Protein AF-A0A2M8Q749-F1 (afdb_monomer)

Sequence (143 aa):
YKGEHGRVAHECIIDLRPLEHETGVTAEDVAKRLMDFGFHAPTLSFPVPGTLMIEPTESESLAELERFCQAMIQIHAEILAVRDGRSDPQNNPLKHAPHTAAVIAGAWGRPYSREQAAFPAPWVRERKFWPYVSRIDNVYGDR

Organism: NCBI:txid2364212

Structure (mmCIF, N/CA/C/O backbone):
data_AF-A0A2M8Q749-F1
#
_entry.id   AF-A0A2M8Q749-F1
#
loop_
_atom_site.group_PDB
_atom_site.id
_atom_site.type_symbol
_atom_site.label_atom_id
_atom_site.label_alt_id
_atom_site.label_comp_id
_atom_site.label_asym_id
_atom_site.label_entity_id
_atom_site.label_seq_id
_atom_site.pdbx_PDB_ins_code
_atom_site.Cartn_x
_atom_site.Cartn_y
_atom_site.Cartn_z
_atom_site.occupancy
_atom_site.B_iso_or_equiv
_atom_site.auth_seq_id
_atom_site.auth_comp_id
_atom_site.auth_asym_id
_atom_site.auth_atom_id
_atom_site.pdbx_PDB_model_num
ATOM 1 N N . TYR A 1 1 ? -5.171 13.006 13.130 1.00 80.25 1 TYR A N 1
ATOM 2 C CA . TYR A 1 1 ? -5.510 14.211 13.919 1.00 80.25 1 TYR A CA 1
ATOM 3 C C . TYR A 1 1 ? -5.943 15.323 12.981 1.00 80.25 1 TYR A C 1
ATOM 5 O O . TYR A 1 1 ? -5.462 15.357 11.856 1.00 80.25 1 TYR A O 1
ATOM 13 N N . LYS A 1 2 ? -6.866 16.189 13.402 1.00 92.12 2 LYS A N 1
ATOM 14 C CA . LYS A 1 2 ? -7.268 17.396 12.664 1.00 92.12 2 LYS A CA 1
ATOM 15 C C . LYS A 1 2 ? -7.265 18.563 13.649 1.00 92.12 2 LYS A C 1
ATOM 17 O O . LYS A 1 2 ? -7.596 18.351 14.813 1.00 92.12 2 LYS A O 1
ATOM 22 N N . GLY A 1 3 ? -6.880 19.753 13.197 1.00 92.56 3 GLY A N 1
ATOM 23 C CA . GLY A 1 3 ? -7.020 20.976 13.990 1.00 92.56 3 GLY A CA 1
ATOM 24 C C . GLY A 1 3 ? -8.488 21.381 14.152 1.00 92.56 3 GLY A C 1
ATOM 25 O O . GLY A 1 3 ? -9.370 20.801 13.516 1.00 92.56 3 GLY A O 1
ATOM 26 N N . GLU A 1 4 ? -8.746 22.417 14.952 1.00 95.25 4 GLU A N 1
ATOM 27 C CA . GLU A 1 4 ? -10.100 22.900 15.289 1.00 95.25 4 GLU A CA 1
ATOM 28 C C . GLU A 1 4 ? -10.977 23.187 14.057 1.00 95.25 4 GLU A C 1
ATOM 30 O O . GLU A 1 4 ? -12.182 22.960 14.074 1.00 95.25 4 GLU A O 1
ATOM 35 N N . HIS A 1 5 ? -10.360 23.604 12.948 1.00 95.62 5 HIS A N 1
ATOM 36 C CA . HIS A 1 5 ? -11.038 23.915 11.686 1.00 95.62 5 HIS A CA 1
ATOM 37 C C . 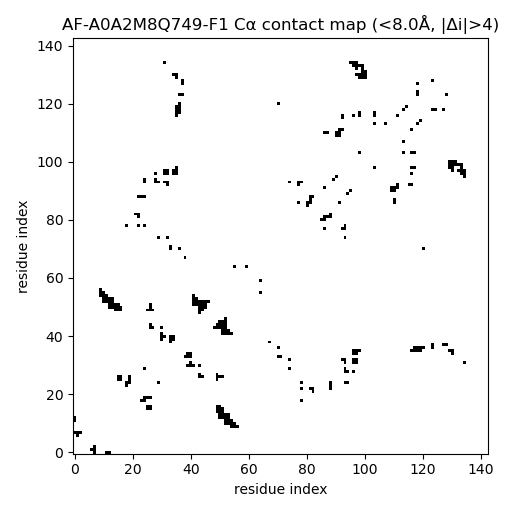HIS A 1 5 ? -11.029 22.759 10.667 1.00 95.62 5 HIS A C 1
ATOM 39 O O . HIS A 1 5 ? -11.207 22.978 9.470 1.00 95.62 5 HIS A O 1
ATOM 45 N N . GLY A 1 6 ? -10.755 21.524 11.098 1.00 96.00 6 GLY A N 1
ATOM 46 C CA . GLY A 1 6 ? -10.812 20.334 10.241 1.00 96.00 6 GLY A CA 1
ATOM 47 C C . GLY A 1 6 ? -9.654 20.172 9.247 1.00 96.00 6 GLY A C 1
ATOM 48 O O . GLY A 1 6 ? -9.710 19.280 8.401 1.00 96.00 6 GLY A O 1
ATOM 49 N N . ARG A 1 7 ? -8.604 20.997 9.348 1.00 96.69 7 ARG A N 1
ATOM 50 C CA . ARG A 1 7 ? -7.393 20.929 8.512 1.00 96.69 7 ARG A CA 1
ATOM 51 C C . ARG A 1 7 ? -6.267 20.164 9.207 1.00 96.69 7 ARG A C 1
ATOM 53 O O . ARG A 1 7 ? -6.239 20.069 10.434 1.00 96.69 7 ARG A O 1
ATOM 60 N N . VAL A 1 8 ? -5.346 19.637 8.411 1.00 97.81 8 VAL A N 1
ATOM 61 C CA . VAL A 1 8 ? -4.051 19.116 8.871 1.00 97.81 8 VAL A CA 1
ATOM 62 C C . VAL A 1 8 ? -2.956 20.154 8.605 1.00 97.81 8 VAL A C 1
ATOM 64 O O . VAL A 1 8 ? -3.220 21.155 7.937 1.00 97.81 8 VAL A O 1
ATOM 67 N N . ALA A 1 9 ? -1.765 19.945 9.167 1.00 96.94 9 ALA A N 1
ATOM 68 C CA . ALA A 1 9 ? -0.593 20.774 8.891 1.00 96.94 9 ALA A CA 1
ATOM 69 C C . ALA A 1 9 ? 0.104 20.286 7.602 1.00 96.94 9 ALA A C 1
ATOM 71 O O . ALA A 1 9 ? -0.550 20.167 6.569 1.00 96.94 9 ALA A O 1
ATOM 72 N N . HIS A 1 10 ? 1.406 20.000 7.653 1.00 97.81 10 HIS A N 1
ATOM 73 C CA . HIS A 1 10 ? 2.182 19.488 6.517 1.00 97.81 10 HIS A CA 1
ATOM 74 C C . HIS A 1 10 ? 2.093 17.959 6.356 1.00 97.81 10 HIS A C 1
ATOM 76 O O . HIS A 1 10 ? 2.441 17.437 5.304 1.00 97.81 10 HIS A O 1
ATOM 82 N N . GLU A 1 11 ? 1.566 17.250 7.357 1.00 98.12 11 GLU A N 1
ATOM 83 C CA . GLU A 1 11 ? 1.433 15.791 7.365 1.00 98.12 11 GLU A CA 1
ATOM 84 C C . GLU A 1 11 ? 0.060 15.329 7.886 1.00 98.12 11 GLU A C 1
ATOM 86 O O . GLU A 1 11 ? -0.661 16.073 8.565 1.00 98.12 11 GLU A O 1
ATOM 91 N N . CYS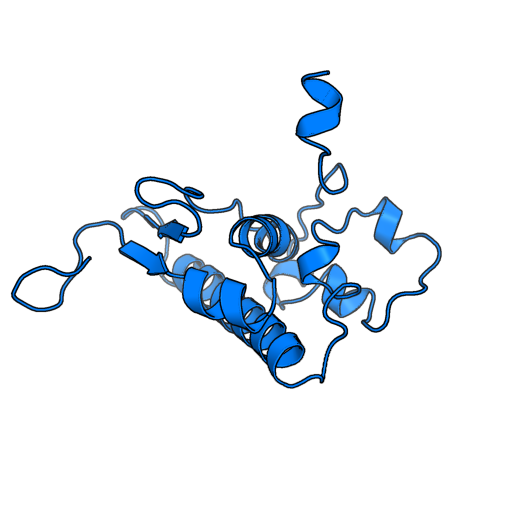 A 1 12 ? -0.324 14.088 7.573 1.00 98.06 12 CYS A N 1
ATOM 92 C CA . CYS A 1 12 ? -1.549 13.465 8.076 1.00 98.06 12 CYS A CA 1
ATOM 93 C C . CYS A 1 12 ? -1.358 11.985 8.436 1.00 98.06 12 CYS A C 1
ATOM 95 O O . CYS A 1 12 ? -0.446 11.324 7.953 1.00 98.06 12 CYS A O 1
ATOM 97 N N . ILE A 1 13 ? -2.243 11.455 9.289 1.00 98.31 13 ILE A N 1
ATOM 98 C CA . ILE A 1 13 ? -2.247 10.039 9.685 1.00 98.31 13 ILE A CA 1
ATOM 99 C C . ILE A 1 13 ? -3.461 9.344 9.077 1.00 98.31 13 ILE A C 1
ATOM 101 O O . ILE A 1 13 ? -4.593 9.804 9.262 1.00 98.31 13 ILE A O 1
ATOM 105 N N . ILE A 1 14 ? -3.215 8.215 8.417 1.00 97.69 14 ILE A N 1
ATOM 106 C CA . ILE A 1 14 ? -4.229 7.285 7.926 1.00 97.69 14 ILE A CA 1
ATOM 107 C C . ILE A 1 14 ? -4.351 6.128 8.915 1.00 97.69 14 ILE A C 1
ATOM 109 O O . ILE A 1 14 ? -3.397 5.384 9.155 1.00 97.69 14 ILE A O 1
ATOM 113 N N . ASP A 1 15 ? -5.540 5.997 9.501 1.00 97.94 15 ASP A N 1
ATOM 114 C CA . ASP A 1 15 ? -5.850 4.956 10.475 1.00 97.94 15 ASP A CA 1
ATOM 115 C C . ASP A 1 15 ? -6.356 3.691 9.773 1.00 97.94 15 ASP A C 1
ATOM 117 O O . ASP A 1 15 ? -7.475 3.658 9.261 1.00 97.94 15 ASP A O 1
ATOM 121 N N . LEU A 1 16 ? -5.513 2.659 9.745 1.00 97.56 16 LEU A N 1
ATOM 122 C CA . LEU A 1 16 ? -5.811 1.368 9.124 1.00 97.56 16 LEU A CA 1
ATOM 123 C C . LEU A 1 16 ? -6.327 0.333 10.131 1.00 97.56 16 LEU A C 1
ATOM 125 O O . LEU A 1 16 ? -6.799 -0.722 9.721 1.00 97.56 16 LEU A O 1
ATOM 129 N N . ARG A 1 17 ? -6.294 0.629 11.436 1.00 98.38 17 ARG A N 1
ATOM 130 C CA . ARG A 1 17 ? -6.636 -0.332 12.498 1.00 98.38 17 ARG A CA 1
ATOM 131 C C . ARG A 1 17 ? -8.064 -0.886 12.396 1.00 98.38 17 ARG A C 1
ATOM 133 O O . ARG A 1 17 ? -8.227 -2.079 12.643 1.00 98.38 17 ARG A O 1
ATOM 140 N N . PRO A 1 18 ? -9.099 -0.102 12.018 1.00 98.00 18 PRO A N 1
ATOM 141 C CA . PRO A 1 18 ? -10.433 -0.663 11.800 1.00 98.00 18 PRO A CA 1
ATOM 142 C C . PRO A 1 18 ? -10.446 -1.716 10.685 1.00 98.00 18 PRO A C 1
ATOM 144 O O . PRO A 1 18 ? -11.017 -2.789 10.853 1.00 98.00 18 PRO A O 1
ATOM 147 N N . LEU A 1 19 ? -9.749 -1.445 9.577 1.00 97.25 19 LEU A N 1
ATOM 148 C CA . LEU A 1 19 ? -9.633 -2.387 8.464 1.00 97.25 19 LEU A CA 1
ATOM 149 C C . LEU A 1 19 ? -8.806 -3.613 8.852 1.00 97.25 19 LEU A C 1
ATOM 151 O O . LEU A 1 19 ? -9.150 -4.725 8.460 1.00 97.25 19 LEU A O 1
ATOM 155 N N . GLU A 1 20 ? -7.752 -3.436 9.646 1.00 98.06 20 GLU A N 1
ATOM 156 C CA . GLU A 1 20 ? -6.961 -4.541 10.187 1.00 98.06 20 GLU A CA 1
ATOM 157 C C . GLU A 1 20 ? -7.817 -5.460 11.063 1.00 98.06 20 GLU A C 1
ATOM 159 O O . GLU A 1 20 ? -7.776 -6.675 10.894 1.00 98.06 20 GLU A O 1
ATOM 164 N N . HIS A 1 21 ? -8.659 -4.899 11.933 1.00 97.94 21 HIS A N 1
ATOM 165 C CA . HIS A 1 21 ? -9.583 -5.682 12.752 1.00 97.94 21 HIS A CA 1
ATOM 166 C C . HIS A 1 21 ? -10.605 -6.463 11.905 1.00 97.94 21 HIS A C 1
ATOM 168 O O . HIS A 1 21 ? -10.948 -7.595 12.236 1.00 97.94 21 HIS A O 1
ATOM 174 N N . GLU A 1 22 ? -11.089 -5.880 10.806 1.00 97.38 22 GLU A N 1
ATOM 175 C CA . GLU A 1 22 ? -12.077 -6.513 9.921 1.00 97.38 22 GLU A CA 1
ATOM 176 C C . GLU A 1 22 ? -11.480 -7.569 8.980 1.00 97.38 22 GLU A C 1
ATOM 178 O O . GLU A 1 22 ? -12.151 -8.541 8.638 1.00 97.38 22 GLU A O 1
ATOM 183 N N . THR A 1 23 ? -10.241 -7.375 8.523 1.00 98.06 23 THR A N 1
ATOM 184 C CA . THR A 1 23 ? -9.672 -8.133 7.390 1.00 98.06 23 THR A CA 1
ATOM 185 C C . THR A 1 23 ? -8.384 -8.877 7.720 1.00 98.06 23 THR A C 1
ATOM 187 O O . THR A 1 23 ? -7.934 -9.718 6.942 1.00 98.06 23 THR A O 1
ATOM 190 N N . GLY A 1 24 ? -7.748 -8.546 8.842 1.00 98.06 24 GLY A N 1
ATOM 191 C CA . GLY A 1 24 ? -6.397 -8.974 9.178 1.00 98.06 24 GLY A CA 1
ATOM 192 C C . GLY A 1 24 ? -5.301 -8.328 8.325 1.00 98.06 24 GLY A C 1
ATOM 193 O O . GLY A 1 24 ? -4.143 -8.720 8.466 1.00 98.06 24 GLY A O 1
ATOM 194 N N . VAL A 1 25 ? -5.612 -7.391 7.419 1.00 98.50 25 VAL A N 1
ATOM 195 C CA . VAL A 1 25 ? -4.601 -6.655 6.640 1.00 98.50 25 VAL A CA 1
ATOM 196 C C . VAL A 1 25 ? -3.981 -5.567 7.508 1.00 98.50 25 VAL A C 1
ATOM 198 O O . VAL A 1 25 ? -4.677 -4.662 7.958 1.00 98.50 25 VAL A O 1
ATOM 201 N N . THR A 1 26 ? -2.669 -5.636 7.715 1.00 98.50 26 THR A N 1
ATOM 202 C CA . THR A 1 26 ? -1.958 -4.723 8.615 1.00 98.50 26 THR A CA 1
ATOM 203 C C . THR A 1 26 ? -1.435 -3.486 7.886 1.00 98.50 26 THR A C 1
ATOM 205 O O . THR A 1 26 ? -1.315 -3.453 6.657 1.00 98.50 26 THR A O 1
ATOM 208 N N . ALA A 1 27 ? -1.027 -2.466 8.645 1.00 98.50 27 ALA A N 1
ATOM 209 C CA . ALA A 1 27 ? -0.303 -1.326 8.079 1.00 98.50 27 ALA A CA 1
ATOM 210 C C . ALA A 1 27 ? 1.022 -1.737 7.398 1.00 98.50 27 ALA A C 1
ATOM 212 O O . ALA A 1 27 ? 1.432 -1.111 6.419 1.00 98.50 27 ALA A O 1
ATOM 213 N N . GLU A 1 28 ? 1.669 -2.815 7.860 1.00 98.50 28 GLU A N 1
ATOM 214 C CA . GLU A 1 28 ? 2.861 -3.358 7.201 1.00 98.50 28 GLU A CA 1
ATOM 215 C C . GLU A 1 28 ? 2.527 -3.957 5.829 1.00 98.50 28 GLU A C 1
ATOM 217 O O . GLU A 1 28 ? 3.278 -3.739 4.879 1.00 98.50 28 GLU A O 1
ATOM 222 N N . ASP A 1 29 ? 1.390 -4.646 5.684 1.00 98.81 29 ASP A N 1
ATOM 223 C CA . ASP A 1 29 ? 0.948 -5.164 4.385 1.00 98.81 29 ASP A CA 1
ATOM 224 C C . ASP A 1 29 ? 0.774 -4.039 3.360 1.00 98.81 29 ASP A C 1
ATOM 226 O O . ASP A 1 29 ? 1.264 -4.145 2.234 1.00 98.81 29 ASP A O 1
ATOM 230 N N . VAL A 1 30 ? 0.152 -2.927 3.766 1.00 98.81 30 VAL A N 1
ATOM 231 C CA . VAL A 1 30 ? 0.011 -1.725 2.929 1.00 98.81 30 VAL A CA 1
ATOM 232 C C . VAL A 1 30 ? 1.380 -1.132 2.587 1.00 98.81 30 VAL A C 1
ATOM 234 O O . VAL A 1 30 ? 1.649 -0.839 1.421 1.00 98.81 30 VAL A O 1
ATOM 237 N N . ALA A 1 31 ? 2.274 -1.017 3.573 1.00 98.75 31 ALA A N 1
ATOM 238 C CA . ALA A 1 31 ? 3.628 -0.507 3.375 1.00 98.75 31 ALA A CA 1
ATOM 239 C C . ALA A 1 31 ? 4.426 -1.346 2.362 1.00 98.75 31 ALA A C 1
ATOM 241 O O . ALA A 1 31 ? 5.097 -0.795 1.490 1.00 98.75 31 ALA A O 1
ATOM 242 N N . LYS A 1 32 ? 4.341 -2.680 2.434 1.00 98.81 32 LYS A N 1
ATOM 243 C CA . LYS A 1 32 ? 4.997 -3.556 1.453 1.00 98.81 32 LYS A CA 1
ATOM 244 C C . LYS A 1 32 ? 4.314 -3.486 0.090 1.00 98.81 32 LYS A C 1
ATOM 246 O O . LYS A 1 32 ? 5.006 -3.485 -0.925 1.00 98.81 32 LYS A O 1
ATOM 251 N N . ARG A 1 33 ? 2.981 -3.401 0.044 1.00 98.88 33 ARG A N 1
ATOM 252 C CA . ARG A 1 33 ? 2.229 -3.329 -1.216 1.00 98.88 33 ARG A CA 1
ATOM 253 C C . ARG A 1 33 ? 2.530 -2.058 -2.003 1.00 98.88 33 ARG A C 1
ATOM 255 O O . ARG A 1 33 ? 2.628 -2.133 -3.223 1.00 98.88 33 ARG A O 1
ATOM 262 N N . LEU A 1 34 ? 2.774 -0.929 -1.335 1.00 98.88 34 LEU A N 1
ATOM 263 C CA . LEU A 1 34 ? 3.212 0.316 -1.981 1.00 98.88 34 LEU A CA 1
ATOM 264 C C . LEU A 1 34 ? 4.486 0.148 -2.830 1.00 98.88 34 LEU A C 1
ATOM 266 O O . LEU A 1 34 ? 4.605 0.790 -3.875 1.00 98.88 34 LEU A O 1
ATOM 270 N N . MET A 1 35 ? 5.383 -0.774 -2.464 1.00 98.81 35 MET A N 1
ATOM 271 C CA . MET A 1 35 ? 6.586 -1.071 -3.255 1.00 98.81 35 MET A CA 1
ATOM 272 C C . MET A 1 35 ? 6.237 -1.609 -4.648 1.00 98.81 35 MET A C 1
ATOM 274 O O . MET A 1 35 ? 6.909 -1.286 -5.628 1.00 98.81 35 MET A O 1
ATOM 278 N N . ASP A 1 36 ? 5.157 -2.386 -4.771 1.00 98.88 36 ASP A N 1
ATOM 279 C CA . ASP A 1 36 ? 4.702 -2.902 -6.065 1.00 98.88 36 ASP A CA 1
ATOM 280 C C . ASP A 1 36 ? 4.144 -1.790 -6.967 1.00 98.88 36 ASP A C 1
ATOM 282 O O . ASP A 1 36 ? 4.237 -1.897 -8.193 1.00 98.88 36 ASP A O 1
ATOM 286 N N . PHE A 1 37 ? 3.640 -0.709 -6.359 1.00 98.81 37 PHE A N 1
ATOM 287 C CA . PHE A 1 37 ? 3.203 0.527 -7.016 1.00 98.81 37 PHE A CA 1
ATOM 288 C C . PHE A 1 37 ? 4.346 1.519 -7.292 1.00 98.81 37 PHE A C 1
ATOM 290 O O . PHE A 1 37 ? 4.100 2.562 -7.900 1.00 98.81 37 PHE A O 1
ATOM 297 N N . GLY A 1 38 ? 5.581 1.192 -6.893 1.00 98.56 38 GLY A N 1
ATOM 298 C CA . GLY A 1 38 ? 6.767 2.022 -7.112 1.00 98.56 38 GLY A CA 1
ATOM 299 C C . GLY A 1 38 ? 7.045 3.055 -6.017 1.00 98.56 38 GLY A C 1
ATOM 300 O O . GLY A 1 38 ? 7.857 3.947 -6.242 1.00 98.56 38 GLY A O 1
ATOM 301 N N . PHE A 1 39 ? 6.412 2.940 -4.847 1.00 98.88 39 PHE A N 1
ATOM 302 C CA . PHE A 1 39 ? 6.577 3.882 -3.741 1.00 98.88 39 PHE A CA 1
ATOM 303 C C . PHE A 1 39 ? 7.344 3.279 -2.567 1.00 98.88 39 PHE A C 1
ATOM 305 O O . PHE A 1 39 ? 7.141 2.123 -2.188 1.00 98.88 39 PHE A O 1
ATOM 312 N N . HIS A 1 40 ? 8.186 4.100 -1.939 1.00 98.75 40 HIS A N 1
ATOM 313 C CA . HIS A 1 40 ? 8.601 3.846 -0.565 1.00 98.75 40 HIS A CA 1
ATOM 314 C C . HIS A 1 40 ? 7.404 4.088 0.364 1.00 98.75 40 HIS A C 1
ATOM 316 O O . HIS A 1 40 ? 6.598 4.991 0.133 1.00 98.75 40 HIS A O 1
ATOM 322 N N . ALA A 1 41 ? 7.273 3.278 1.413 1.00 97.94 41 ALA A N 1
ATOM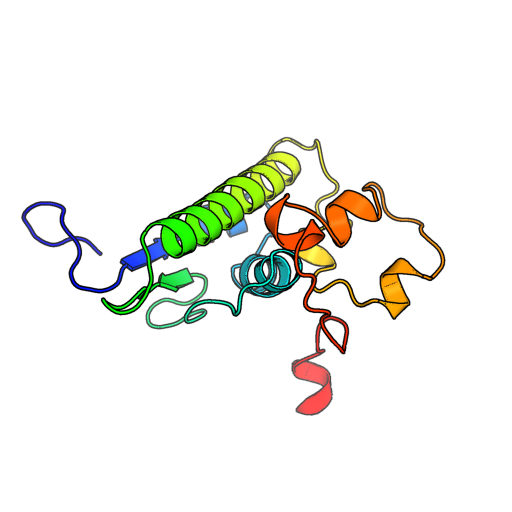 323 C CA . ALA A 1 41 ? 6.201 3.462 2.380 1.00 97.94 41 ALA A CA 1
ATOM 324 C C . ALA A 1 41 ? 6.379 4.777 3.170 1.00 97.94 41 ALA A C 1
ATOM 326 O O . ALA A 1 41 ? 7.512 5.161 3.466 1.00 97.94 41 ALA A O 1
ATOM 327 N N . PRO A 1 42 ? 5.285 5.444 3.566 1.00 98.44 42 PRO A N 1
ATOM 328 C CA . PRO A 1 42 ? 5.333 6.500 4.570 1.00 98.44 42 PRO A CA 1
ATOM 329 C C . PRO A 1 42 ? 5.808 5.974 5.932 1.00 98.44 42 PRO A C 1
ATOM 331 O O . PRO A 1 42 ? 6.032 4.772 6.115 1.00 98.44 42 PRO A O 1
ATOM 334 N N . THR A 1 43 ? 5.904 6.865 6.917 1.00 98.56 43 THR A N 1
ATOM 335 C CA . THR A 1 43 ? 6.237 6.484 8.293 1.00 98.56 43 THR A CA 1
ATOM 336 C C . THR A 1 43 ? 5.214 5.479 8.824 1.00 98.56 43 THR A C 1
ATOM 338 O O . THR A 1 43 ? 4.011 5.741 8.839 1.00 98.56 43 THR A O 1
ATOM 341 N N . LEU A 1 44 ? 5.701 4.312 9.250 1.00 98.31 44 LEU A N 1
ATOM 342 C CA . LEU A 1 44 ? 4.889 3.178 9.687 1.00 98.31 44 LEU A CA 1
ATOM 343 C C . LEU A 1 44 ? 4.832 3.099 11.216 1.00 98.31 44 LEU A C 1
ATOM 345 O O . LEU A 1 44 ? 5.865 3.110 11.880 1.00 98.31 44 LEU A O 1
ATOM 349 N N . SER A 1 45 ? 3.626 2.934 11.764 1.00 97.19 45 SER A N 1
ATOM 350 C CA . SER A 1 45 ? 3.367 2.634 13.183 1.00 97.19 45 SER A CA 1
ATOM 351 C C . SER A 1 45 ? 3.904 3.660 14.192 1.00 97.19 45 SER A C 1
ATOM 353 O O . SER A 1 45 ? 4.035 3.354 15.377 1.00 97.19 45 SER A O 1
ATOM 355 N N . PHE A 1 46 ? 4.155 4.891 13.748 1.00 97.38 46 PHE A N 1
ATOM 356 C CA . PHE A 1 46 ? 4.527 6.021 14.592 1.00 97.38 46 PHE A CA 1
ATOM 357 C C . PHE A 1 46 ? 3.820 7.296 14.098 1.00 97.38 46 PHE A C 1
ATOM 359 O O . PHE A 1 46 ? 3.703 7.479 12.887 1.00 97.38 46 PHE A O 1
ATOM 366 N N . PRO A 1 47 ? 3.332 8.175 14.996 1.00 97.19 47 PRO A N 1
ATOM 367 C CA . PRO A 1 47 ? 3.319 8.056 16.460 1.00 97.19 47 PRO A CA 1
ATOM 368 C C . PRO A 1 47 ? 2.260 7.080 16.997 1.00 97.19 47 PRO A C 1
ATOM 370 O O . PRO A 1 47 ? 2.227 6.806 18.194 1.00 97.19 47 PRO A O 1
ATOM 373 N N . VAL A 1 48 ? 1.391 6.551 16.129 1.00 97.75 48 VAL A N 1
ATOM 374 C CA . VAL A 1 48 ? 0.327 5.613 16.508 1.00 97.75 48 VAL A CA 1
ATOM 375 C C . VAL A 1 48 ? 0.608 4.234 15.892 1.00 97.75 48 VAL A C 1
ATOM 377 O O . VAL A 1 48 ? 0.684 4.137 14.662 1.00 97.75 48 VAL A O 1
ATOM 380 N N . PRO A 1 49 ? 0.721 3.159 16.695 1.00 98.00 49 PRO A N 1
ATOM 381 C CA . PRO A 1 49 ? 0.895 1.800 16.180 1.00 98.00 49 PRO A CA 1
ATOM 382 C C . PRO A 1 49 ? -0.231 1.396 15.221 1.00 98.00 49 PRO A C 1
ATOM 384 O O . PRO A 1 49 ? -1.395 1.706 15.478 1.00 98.00 49 PRO A O 1
ATOM 387 N N . GLY A 1 50 ? 0.102 0.703 14.128 1.00 96.56 50 GLY A N 1
ATOM 388 C CA . GLY A 1 50 ? -0.886 0.238 13.142 1.00 96.56 50 GLY A CA 1
ATOM 389 C C . GLY A 1 50 ? -1.416 1.333 12.207 1.00 96.56 50 GLY A C 1
ATOM 390 O O . GLY A 1 50 ? -2.466 1.166 11.591 1.00 96.56 50 GLY A O 1
ATOM 391 N N . THR A 1 51 ? -0.717 2.467 12.102 1.00 98.44 51 THR A N 1
ATOM 392 C CA . THR A 1 51 ? -1.088 3.579 11.210 1.00 98.44 51 THR A CA 1
ATOM 393 C C . THR A 1 51 ? 0.032 3.934 10.235 1.00 98.44 51 THR A C 1
ATOM 395 O O . THR A 1 51 ? 1.171 3.488 10.397 1.00 98.44 51 THR A O 1
ATOM 398 N N . LEU A 1 52 ? -0.302 4.740 9.224 1.00 98.56 52 LEU A N 1
ATOM 399 C CA . LEU A 1 52 ? 0.665 5.378 8.328 1.00 98.56 52 LEU A CA 1
ATOM 400 C C . LEU A 1 52 ? 0.609 6.896 8.501 1.00 98.56 52 LEU A C 1
ATOM 402 O O . LEU A 1 52 ? -0.481 7.470 8.466 1.00 98.56 52 LEU A O 1
ATOM 406 N N . MET A 1 53 ? 1.765 7.541 8.636 1.00 98.56 53 MET A N 1
ATOM 407 C CA . MET A 1 53 ? 1.901 8.999 8.662 1.00 98.56 53 MET A CA 1
ATOM 408 C C . MET A 1 53 ? 2.566 9.484 7.372 1.00 98.56 53 MET A C 1
ATOM 410 O O . MET A 1 53 ? 3.644 9.013 7.011 1.00 98.56 53 MET A O 1
ATOM 414 N N . ILE A 1 54 ? 1.882 10.377 6.656 1.00 98.62 54 ILE A N 1
ATOM 415 C CA . ILE A 1 54 ? 2.207 10.809 5.294 1.00 98.62 54 ILE A CA 1
ATOM 416 C C . ILE A 1 54 ? 2.538 12.299 5.298 1.00 98.62 54 ILE A C 1
ATOM 418 O O . ILE A 1 54 ? 1.696 13.114 5.676 1.00 98.62 54 ILE A O 1
ATOM 422 N N . GLU A 1 55 ? 3.717 12.634 4.782 1.00 98.44 55 GLU A N 1
ATOM 423 C CA . GLU A 1 55 ? 4.196 13.994 4.547 1.00 98.44 55 GLU A CA 1
ATOM 424 C C . GLU A 1 55 ? 4.707 14.093 3.096 1.00 98.44 55 GLU A C 1
ATOM 426 O O . GLU A 1 55 ? 5.699 13.448 2.761 1.00 98.44 55 GLU A O 1
ATOM 431 N N . PRO A 1 56 ? 4.041 14.847 2.204 1.00 98.19 56 PRO A N 1
ATOM 432 C CA . PRO A 1 56 ? 4.461 14.949 0.806 1.00 98.19 56 PRO A CA 1
ATOM 433 C C . PRO A 1 56 ? 5.600 15.946 0.563 1.00 98.19 56 PRO A C 1
ATOM 435 O O . PRO A 1 56 ? 6.290 15.838 -0.444 1.00 98.19 56 PRO A O 1
ATOM 438 N N . THR A 1 57 ? 5.791 16.916 1.463 1.00 98.25 57 THR A N 1
ATOM 439 C CA . THR A 1 57 ? 6.609 18.127 1.256 1.00 98.25 57 THR A CA 1
ATOM 440 C C . THR A 1 57 ? 6.118 19.018 0.105 1.00 98.25 57 THR A C 1
ATOM 442 O O . THR A 1 57 ? 5.268 18.650 -0.704 1.00 98.25 57 THR A O 1
ATOM 445 N N . GLU A 1 58 ? 6.647 20.233 0.035 1.00 97.81 58 GLU A N 1
ATOM 446 C CA . GLU A 1 58 ? 6.375 21.207 -1.022 1.00 97.81 58 GLU A CA 1
ATOM 447 C C . GLU A 1 58 ? 7.116 20.920 -2.336 1.00 97.81 58 GLU A C 1
ATOM 449 O O . GLU A 1 58 ? 6.835 21.562 -3.349 1.00 97.81 58 GLU A O 1
ATOM 454 N N . SER A 1 59 ? 8.079 19.992 -2.321 1.00 98.62 59 SER A N 1
ATOM 455 C CA . SER A 1 59 ? 8.935 19.698 -3.478 1.00 98.62 59 SER A CA 1
ATOM 456 C C . SER A 1 59 ? 8.285 18.739 -4.473 1.00 98.62 59 SER A C 1
ATOM 458 O O . SER A 1 59 ? 8.679 18.702 -5.641 1.00 98.62 59 SER A O 1
ATOM 460 N N . GLU A 1 60 ? 7.286 17.972 -4.035 1.00 98.56 60 GLU A N 1
ATOM 461 C CA . GLU A 1 60 ? 6.618 16.988 -4.876 1.00 98.56 60 GLU A CA 1
ATOM 462 C C . GLU A 1 60 ? 5.535 17.622 -5.752 1.00 98.56 60 GLU A C 1
ATOM 464 O O . GLU A 1 60 ? 4.694 18.411 -5.315 1.00 98.56 60 GLU A O 1
ATOM 469 N N . SER A 1 61 ? 5.542 17.258 -7.034 1.00 98.69 61 SER A N 1
ATOM 470 C CA . SER A 1 61 ? 4.556 17.760 -7.994 1.00 98.69 61 SER A CA 1
ATOM 471 C C . SER A 1 61 ? 3.157 17.208 -7.708 1.00 98.69 61 SER A C 1
ATOM 473 O O . SER A 1 61 ? 3.015 16.068 -7.268 1.00 98.69 61 SER A O 1
ATOM 475 N N . LEU A 1 62 ? 2.108 17.951 -8.083 1.00 98.62 62 LEU A N 1
ATOM 476 C CA . LEU A 1 62 ? 0.721 17.475 -7.972 1.00 98.62 62 LEU A CA 1
ATOM 477 C C . LEU A 1 62 ? 0.519 16.093 -8.622 1.00 98.62 62 LEU A C 1
ATOM 479 O O . LEU A 1 62 ? -0.164 15.247 -8.057 1.00 98.62 62 LEU A O 1
ATOM 483 N N . ALA A 1 63 ? 1.165 15.837 -9.762 1.00 98.56 63 ALA A N 1
ATOM 484 C CA . ALA A 1 63 ? 1.074 14.554 -10.455 1.00 98.56 63 ALA A CA 1
ATOM 485 C C . ALA A 1 63 ? 1.682 13.381 -9.654 1.00 98.56 63 ALA A C 1
ATOM 487 O O . ALA A 1 63 ? 1.223 12.249 -9.798 1.00 98.56 63 ALA A O 1
ATOM 488 N N . GLU A 1 64 ? 2.706 13.619 -8.825 1.00 98.62 64 GLU A N 1
ATOM 489 C CA . GLU A 1 64 ? 3.244 12.598 -7.909 1.00 98.62 64 GLU A CA 1
ATOM 490 C C . GLU A 1 64 ? 2.277 12.345 -6.748 1.00 98.62 64 GLU A C 1
ATOM 492 O O . GLU A 1 64 ? 1.975 11.193 -6.432 1.00 98.62 64 GLU A O 1
ATOM 497 N N . LEU A 1 65 ? 1.699 13.413 -6.183 1.00 98.75 65 LEU A N 1
ATOM 498 C CA . LEU A 1 65 ? 0.680 13.301 -5.134 1.00 98.75 65 LEU A CA 1
ATOM 499 C C . LEU A 1 65 ? -0.533 12.501 -5.619 1.00 98.75 65 LEU A C 1
ATOM 501 O O . LEU A 1 65 ? -1.044 11.635 -4.910 1.00 98.75 65 LEU A O 1
ATOM 505 N N . GLU A 1 66 ? -0.976 12.754 -6.850 1.00 98.69 66 GLU A N 1
ATOM 506 C CA . GLU A 1 66 ? -2.068 12.016 -7.476 1.00 98.69 66 GLU A CA 1
ATOM 507 C C . GLU A 1 66 ? -1.718 10.537 -7.665 1.00 98.69 66 GLU A C 1
ATOM 509 O O . GLU A 1 66 ? -2.539 9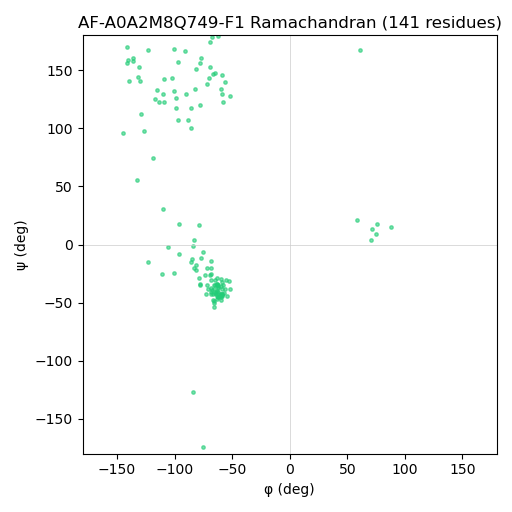.688 -7.322 1.00 98.69 66 GLU A O 1
ATOM 514 N N . ARG A 1 67 ? -0.506 10.195 -8.130 1.00 98.69 67 ARG A N 1
ATOM 515 C CA . ARG A 1 67 ? -0.077 8.787 -8.233 1.00 98.69 67 ARG A CA 1
ATOM 516 C C . ARG A 1 67 ? -0.089 8.085 -6.881 1.00 98.69 67 ARG A C 1
ATOM 518 O O . ARG A 1 67 ? -0.611 6.972 -6.788 1.00 98.69 67 ARG A O 1
ATOM 525 N N . PHE A 1 68 ? 0.439 8.727 -5.840 1.00 98.88 68 PHE A N 1
ATOM 526 C CA . PHE A 1 68 ? 0.453 8.155 -4.497 1.00 98.88 68 PHE A CA 1
ATOM 527 C C . PHE A 1 68 ? -0.973 7.949 -3.959 1.00 98.88 68 PHE A C 1
ATOM 529 O O . PHE A 1 68 ? -1.320 6.860 -3.497 1.00 98.88 68 PHE A O 1
ATOM 536 N N . CYS A 1 69 ? -1.846 8.951 -4.096 1.00 98.75 69 CYS A N 1
ATOM 537 C CA . CYS A 1 69 ? -3.257 8.841 -3.718 1.00 98.75 69 CYS A CA 1
ATOM 538 C C . CYS A 1 69 ? -3.978 7.727 -4.491 1.00 98.75 69 CYS A C 1
ATOM 540 O O . CYS A 1 69 ? -4.725 6.952 -3.893 1.00 98.75 69 CYS A O 1
ATOM 542 N N . GLN A 1 70 ? -3.739 7.598 -5.798 1.00 98.81 70 GLN A N 1
ATOM 543 C CA . GLN A 1 70 ? -4.323 6.529 -6.611 1.00 98.81 70 GLN A CA 1
ATOM 544 C C . GLN A 1 70 ? -3.807 5.144 -6.203 1.00 98.81 70 GLN A C 1
ATOM 546 O O . GLN A 1 70 ? -4.597 4.201 -6.160 1.00 98.81 70 GLN A O 1
ATOM 551 N N . ALA A 1 71 ? -2.524 5.009 -5.849 1.00 98.88 71 ALA A N 1
ATOM 552 C CA . ALA A 1 71 ? -1.990 3.771 -5.280 1.00 98.88 71 ALA A CA 1
ATOM 553 C C . ALA A 1 71 ? -2.716 3.406 -3.975 1.00 98.88 71 ALA A C 1
ATOM 555 O O . ALA A 1 71 ? -3.193 2.283 -3.827 1.00 98.88 71 ALA A O 1
ATOM 556 N N . MET A 1 72 ? -2.886 4.369 -3.063 1.00 98.81 72 MET A N 1
ATOM 557 C CA . MET A 1 72 ? -3.599 4.161 -1.797 1.00 98.81 72 MET A CA 1
ATOM 558 C C . MET A 1 72 ? -5.077 3.795 -1.999 1.00 98.81 72 MET A C 1
ATOM 560 O O . MET A 1 72 ? -5.584 2.911 -1.310 1.00 98.81 72 MET A O 1
ATOM 564 N N . ILE A 1 73 ? -5.769 4.415 -2.961 1.00 98.81 73 ILE A N 1
ATOM 565 C CA . ILE A 1 73 ? -7.164 4.088 -3.304 1.00 98.81 73 ILE A CA 1
ATOM 566 C C . ILE A 1 73 ? -7.276 2.660 -3.852 1.00 98.81 73 ILE A C 1
ATOM 568 O O . ILE A 1 73 ? -8.185 1.921 -3.469 1.00 98.81 73 ILE A O 1
ATOM 572 N N . GLN A 1 74 ? -6.350 2.246 -4.719 1.00 98.81 74 GLN A N 1
ATOM 573 C CA . GLN A 1 74 ? -6.328 0.883 -5.252 1.00 98.81 74 GLN A CA 1
ATOM 574 C C . GLN A 1 74 ? -6.006 -0.149 -4.169 1.00 98.81 74 GLN A C 1
ATOM 576 O O . GLN A 1 74 ? -6.692 -1.164 -4.078 1.00 98.81 74 GLN A O 1
ATOM 581 N N . ILE A 1 75 ? -5.036 0.134 -3.297 1.00 98.88 75 ILE A N 1
ATOM 582 C CA . ILE A 1 75 ? -4.730 -0.714 -2.140 1.00 98.88 75 ILE A CA 1
ATOM 583 C C . ILE A 1 75 ? -5.948 -0.828 -1.220 1.00 98.88 75 ILE A C 1
ATOM 585 O O . ILE A 1 75 ? -6.300 -1.927 -0.799 1.00 98.88 75 ILE A O 1
ATOM 589 N N . HIS A 1 76 ? -6.653 0.273 -0.961 1.00 98.75 76 HIS A N 1
ATOM 590 C CA . HIS A 1 76 ? -7.901 0.232 -0.207 1.00 98.75 76 HIS A CA 1
ATOM 591 C C . HIS A 1 76 ? -8.940 -0.678 -0.882 1.00 98.75 76 HIS A C 1
ATOM 593 O O . HIS A 1 76 ? -9.559 -1.495 -0.207 1.00 98.75 76 HIS A O 1
ATOM 599 N N . ALA A 1 77 ? -9.088 -0.626 -2.209 1.00 98.75 77 ALA A N 1
ATOM 600 C CA . ALA A 1 77 ? -9.969 -1.541 -2.937 1.00 98.75 77 ALA A CA 1
ATOM 601 C C . ALA A 1 77 ? -9.537 -3.020 -2.826 1.00 98.75 77 ALA A C 1
ATOM 603 O O . ALA A 1 77 ? -10.405 -3.894 -2.747 1.00 98.75 77 ALA A O 1
ATOM 604 N N . GLU A 1 78 ? -8.231 -3.313 -2.772 1.00 98.81 78 GLU A N 1
ATOM 605 C CA . GLU A 1 78 ? -7.706 -4.659 -2.488 1.00 98.81 78 GLU A CA 1
ATOM 606 C C . GLU A 1 78 ? -8.074 -5.118 -1.063 1.00 98.81 78 GLU A C 1
ATOM 608 O O . GLU A 1 78 ? -8.514 -6.254 -0.886 1.00 98.81 78 GLU A O 1
ATOM 613 N N . ILE A 1 79 ? -7.994 -4.232 -0.062 1.00 98.75 79 ILE A N 1
ATOM 614 C CA . ILE A 1 79 ? -8.429 -4.520 1.318 1.00 98.75 79 ILE A CA 1
ATOM 615 C C . ILE A 1 79 ? -9.932 -4.809 1.358 1.00 98.75 79 ILE A C 1
ATOM 617 O O . ILE 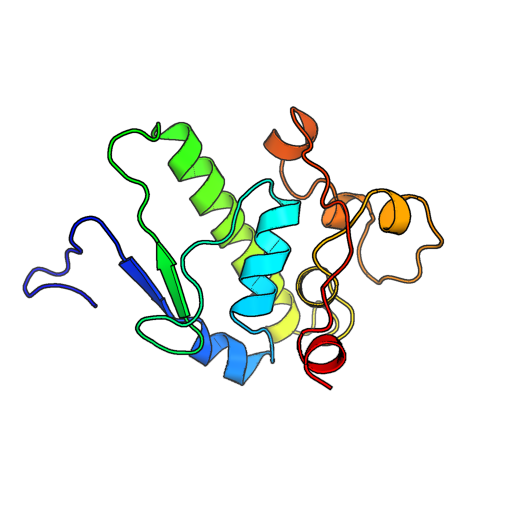A 1 79 ? -10.363 -5.791 1.962 1.00 98.75 7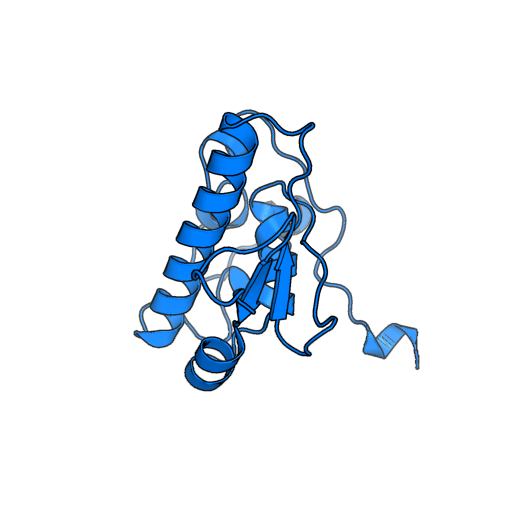9 ILE A O 1
ATOM 621 N N . LEU A 1 80 ? -10.743 -3.999 0.669 1.00 98.62 80 LEU A N 1
ATOM 622 C CA . LEU A 1 80 ? -12.185 -4.232 0.586 1.00 98.62 80 LEU A CA 1
ATOM 623 C C . LEU A 1 80 ? -12.508 -5.550 -0.125 1.00 98.62 80 LEU A C 1
ATOM 625 O O . LEU A 1 80 ? -13.456 -6.226 0.252 1.00 98.62 80 LEU A O 1
ATOM 629 N N . ALA A 1 81 ? -11.717 -5.960 -1.119 1.00 98.62 81 ALA A N 1
ATOM 630 C CA . ALA A 1 81 ? -11.889 -7.268 -1.746 1.00 98.62 81 ALA A CA 1
ATOM 631 C C . ALA A 1 81 ? -11.665 -8.421 -0.757 1.00 98.62 81 ALA A C 1
ATOM 633 O O . ALA A 1 81 ? -12.395 -9.408 -0.828 1.00 98.62 81 ALA A O 1
ATOM 634 N N . VAL A 1 82 ? -10.717 -8.288 0.177 1.00 98.56 82 VAL A N 1
ATOM 635 C CA . VAL A 1 82 ? -10.550 -9.246 1.281 1.00 98.56 82 VAL A CA 1
ATOM 636 C C . VAL A 1 82 ? -11.758 -9.205 2.217 1.00 98.56 82 VAL A C 1
ATOM 638 O O . VAL A 1 82 ? -12.356 -10.246 2.479 1.00 98.56 82 VAL A O 1
ATOM 641 N N . ARG A 1 83 ? -12.166 -8.010 2.663 1.00 98.19 83 ARG A N 1
ATOM 642 C CA . ARG A 1 83 ? -13.327 -7.822 3.551 1.00 98.19 83 ARG A CA 1
ATOM 643 C C . ARG A 1 83 ? -14.603 -8.448 2.988 1.00 98.19 83 ARG A C 1
ATOM 645 O O . ARG A 1 83 ? -15.339 -9.115 3.704 1.00 98.19 83 ARG A O 1
ATOM 652 N N . ASP A 1 84 ? -14.856 -8.236 1.700 1.00 98.06 84 ASP A N 1
ATOM 653 C CA . ASP A 1 84 ? -16.071 -8.686 1.020 1.00 98.06 84 ASP A CA 1
ATOM 654 C C . ASP A 1 84 ? -15.984 -10.162 0.562 1.00 98.06 84 ASP A C 1
ATOM 656 O O . ASP A 1 84 ? -16.873 -10.641 -0.141 1.00 98.06 84 ASP A O 1
ATOM 660 N N . GLY A 1 85 ? -14.900 -10.880 0.886 1.00 97.62 85 GLY A N 1
ATOM 661 C CA . GLY A 1 85 ? -14.697 -12.285 0.507 1.00 97.62 85 GLY A CA 1
ATOM 662 C C . GLY A 1 85 ? -14.409 -12.521 -0.981 1.00 97.62 85 GLY A C 1
ATOM 663 O O . GLY A 1 85 ? -14.462 -13.656 -1.449 1.00 97.62 85 GLY A O 1
ATOM 664 N N . ARG A 1 86 ? -14.098 -11.467 -1.745 1.00 98.19 86 ARG A N 1
ATOM 665 C CA . ARG A 1 86 ? -13.710 -11.546 -3.168 1.00 98.19 86 ARG A CA 1
ATOM 666 C C . ARG A 1 86 ? -12.236 -11.909 -3.364 1.00 98.19 86 ARG A C 1
ATOM 668 O O . ARG A 1 86 ? -11.851 -12.296 -4.462 1.00 98.19 86 ARG A O 1
ATOM 675 N N . SER A 1 87 ? -11.421 -11.765 -2.323 1.00 97.94 87 SER A N 1
ATOM 676 C CA . SER A 1 87 ? -10.018 -12.170 -2.286 1.00 97.94 87 SER A CA 1
ATOM 677 C C . SER A 1 87 ? -9.758 -13.002 -1.036 1.00 97.94 87 SER A C 1
ATOM 679 O O . SER A 1 87 ? -10.262 -12.680 0.037 1.00 97.94 87 SER A O 1
ATOM 681 N N . ASP A 1 88 ? -8.941 -14.046 -1.166 1.00 97.81 88 ASP A N 1
ATOM 682 C CA . ASP A 1 88 ? -8.533 -14.881 -0.034 1.00 97.81 88 ASP A CA 1
ATOM 683 C C . ASP A 1 88 ? -7.806 -14.023 1.027 1.00 97.81 88 ASP A C 1
ATOM 685 O O . ASP A 1 88 ? -6.944 -13.222 0.655 1.00 97.81 88 ASP A O 1
ATOM 689 N N . PRO A 1 89 ? -8.120 -14.146 2.331 1.00 97.31 89 PRO A N 1
ATOM 690 C CA . PRO A 1 89 ? -7.528 -13.308 3.378 1.00 97.31 89 PRO A CA 1
ATOM 691 C C . PRO A 1 89 ? -6.034 -13.563 3.632 1.00 97.31 89 PRO A C 1
ATOM 693 O O . PRO A 1 89 ? -5.347 -12.690 4.164 1.00 97.31 89 PRO A O 1
ATOM 696 N N . GLN A 1 90 ? -5.513 -14.726 3.239 1.00 97.44 90 GLN A N 1
ATOM 697 C CA . GLN A 1 90 ? -4.119 -15.135 3.436 1.00 97.44 90 GLN A CA 1
ATOM 698 C C . GLN A 1 90 ? -3.325 -15.211 2.123 1.00 97.44 90 GLN A C 1
ATOM 700 O O . GLN A 1 90 ? -2.107 -15.049 2.139 1.00 97.44 90 GLN A O 1
ATOM 705 N N . ASN A 1 91 ? -3.991 -15.419 0.985 1.00 97.94 91 ASN A N 1
ATOM 706 C CA . ASN A 1 91 ? -3.363 -15.563 -0.330 1.00 97.94 91 ASN A CA 1
ATOM 707 C C . ASN A 1 91 ? -3.827 -14.472 -1.304 1.00 97.94 91 ASN A C 1
ATOM 709 O O . ASN A 1 91 ? -4.615 -14.704 -2.220 1.00 97.94 91 ASN A O 1
ATOM 713 N N . ASN A 1 92 ? -3.326 -13.257 -1.099 1.00 98.69 92 ASN A N 1
ATOM 714 C CA . ASN A 1 92 ? -3.683 -12.075 -1.883 1.00 98.69 92 ASN A CA 1
ATOM 715 C C . ASN A 1 92 ? -2.461 -11.170 -2.134 1.00 98.69 92 ASN A C 1
ATOM 717 O O . ASN A 1 92 ? -1.406 -11.382 -1.523 1.00 98.69 92 ASN A O 1
ATOM 721 N N . PRO A 1 93 ? -2.574 -10.154 -3.012 1.00 98.69 93 PRO A N 1
ATOM 722 C CA . PRO A 1 93 ? -1.451 -9.274 -3.317 1.00 98.69 93 PRO A CA 1
ATOM 723 C C . PRO A 1 93 ? -0.866 -8.554 -2.092 1.00 98.69 93 PRO A C 1
ATOM 725 O O . PRO A 1 93 ? 0.347 -8.385 -2.024 1.00 98.69 93 PRO A O 1
ATOM 728 N N . LEU A 1 94 ? -1.687 -8.180 -1.105 1.00 98.75 94 LEU A N 1
ATOM 729 C CA . LEU A 1 94 ? -1.247 -7.461 0.100 1.00 98.75 94 LEU A CA 1
ATOM 730 C C . LEU A 1 94 ? -0.348 -8.344 0.975 1.00 98.75 94 LEU A C 1
ATOM 732 O O . LEU A 1 94 ? 0.748 -7.936 1.358 1.00 98.75 94 LEU A O 1
ATOM 736 N N . LYS A 1 95 ? -0.770 -9.588 1.230 1.00 98.44 95 LYS A N 1
ATOM 737 C CA . LYS A 1 95 ? -0.039 -10.555 2.070 1.00 98.44 95 LYS A CA 1
ATOM 738 C C . LYS A 1 95 ? 1.266 -11.039 1.455 1.00 98.44 95 LYS A C 1
ATOM 740 O O . LYS A 1 95 ? 2.185 -11.435 2.166 1.00 98.44 95 LYS A O 1
ATOM 745 N N . HIS A 1 96 ? 1.360 -10.992 0.134 1.00 98.38 96 HIS A N 1
ATOM 746 C CA . HIS A 1 96 ? 2.513 -11.495 -0.600 1.00 98.38 96 HIS A CA 1
ATOM 747 C C . HIS A 1 96 ? 3.425 -10.414 -1.168 1.00 98.38 96 HIS A C 1
ATOM 749 O O . HIS A 1 96 ? 4.473 -10.745 -1.724 1.00 98.38 96 HIS A O 1
ATOM 755 N N . ALA A 1 97 ? 3.065 -9.145 -0.987 1.00 98.62 97 ALA A N 1
ATOM 756 C CA . ALA A 1 97 ? 3.954 -8.040 -1.275 1.00 98.62 97 ALA A CA 1
ATOM 757 C C . ALA A 1 97 ? 5.185 -8.041 -0.339 1.00 98.62 97 ALA A C 1
ATOM 759 O O . ALA A 1 97 ? 5.069 -8.395 0.847 1.00 98.62 97 ALA A O 1
ATOM 760 N N . PRO A 1 98 ? 6.351 -7.581 -0.831 1.00 98.69 98 PRO A N 1
ATOM 761 C CA . PRO A 1 98 ? 6.597 -7.111 -2.198 1.00 98.69 98 PRO A CA 1
ATOM 762 C C . PRO A 1 98 ? 6.859 -8.255 -3.198 1.00 98.69 98 PRO A C 1
ATOM 764 O O . PRO A 1 98 ? 7.407 -9.300 -2.840 1.00 98.69 98 PRO A O 1
ATOM 767 N N . HIS A 1 99 ? 6.520 -8.041 -4.471 1.00 98.75 99 HIS A N 1
ATOM 768 C CA . HIS A 1 99 ? 6.707 -9.025 -5.540 1.00 98.75 99 HIS A CA 1
ATOM 769 C C . HIS A 1 99 ? 8.000 -8.762 -6.330 1.00 98.75 99 HIS A C 1
ATOM 771 O O . HIS A 1 99 ? 8.087 -7.845 -7.149 1.00 98.75 99 HIS A O 1
ATOM 777 N N . THR A 1 100 ? 9.013 -9.605 -6.117 1.00 98.69 100 THR A N 1
ATOM 778 C CA . THR A 1 100 ? 10.298 -9.521 -6.833 1.00 98.69 100 THR A CA 1
ATOM 779 C C . THR A 1 100 ? 10.210 -10.072 -8.256 1.00 98.69 100 THR A C 1
ATOM 781 O O . THR A 1 100 ? 9.349 -10.898 -8.568 1.00 98.69 100 THR A O 1
ATOM 784 N N . ALA A 1 101 ? 11.163 -9.701 -9.116 1.00 98.44 101 ALA A N 1
ATOM 785 C CA . ALA A 1 101 ? 11.257 -10.255 -10.470 1.00 98.44 101 ALA A CA 1
ATOM 786 C C . ALA A 1 101 ? 11.362 -11.795 -10.469 1.00 98.44 101 ALA A C 1
ATOM 788 O O . ALA A 1 101 ? 10.732 -12.459 -11.291 1.00 98.44 101 ALA A O 1
ATOM 789 N N . ALA A 1 102 ? 12.092 -12.369 -9.505 1.00 98.12 102 ALA A N 1
ATOM 790 C CA . ALA A 1 102 ? 12.225 -13.817 -9.347 1.00 98.12 102 ALA A CA 1
ATOM 791 C C . ALA A 1 102 ? 10.888 -14.494 -8.996 1.00 98.12 102 ALA A C 1
ATOM 793 O O . ALA A 1 102 ? 10.552 -15.527 -9.574 1.00 98.12 102 ALA A O 1
ATOM 794 N N . VAL A 1 103 ? 10.089 -13.891 -8.104 1.00 97.69 103 VAL A N 1
ATOM 795 C CA . VAL A 1 103 ? 8.742 -14.386 -7.764 1.00 97.69 103 VAL A CA 1
ATOM 796 C C . VAL A 1 103 ? 7.823 -14.354 -8.986 1.00 97.69 103 VAL A C 1
ATOM 798 O O . VAL A 1 103 ? 7.068 -15.298 -9.208 1.00 97.69 103 VAL A O 1
ATOM 801 N N . ILE A 1 104 ? 7.897 -13.298 -9.799 1.00 98.06 104 ILE A N 1
ATOM 802 C CA . ILE A 1 104 ? 7.074 -13.163 -11.008 1.00 98.06 104 ILE A CA 1
ATOM 803 C C . ILE A 1 104 ? 7.465 -14.187 -12.082 1.00 98.06 104 ILE A C 1
ATOM 805 O O . ILE A 1 104 ? 6.580 -14.771 -12.712 1.00 98.06 104 ILE A O 1
ATOM 809 N N . ALA A 1 105 ? 8.762 -14.434 -12.277 1.00 97.94 105 ALA A N 1
ATOM 810 C CA . ALA A 1 105 ? 9.271 -15.399 -13.255 1.00 97.94 105 ALA A CA 1
ATOM 811 C C . ALA A 1 105 ? 9.036 -16.870 -12.855 1.00 97.94 105 ALA A C 1
ATOM 813 O O . ALA A 1 105 ? 9.060 -17.752 -13.713 1.00 97.94 105 ALA A O 1
ATOM 814 N N . GLY A 1 106 ? 8.811 -17.140 -11.567 1.00 97.00 106 GLY A N 1
ATOM 815 C CA . GLY A 1 106 ? 8.606 -18.484 -11.034 1.00 97.00 106 GLY A CA 1
ATOM 816 C C . GLY A 1 106 ? 7.228 -19.091 -11.325 1.00 97.00 106 GLY A C 1
ATOM 817 O O . GLY A 1 106 ? 6.383 -18.527 -12.030 1.00 97.00 106 GLY A O 1
ATOM 818 N N . ALA A 1 107 ? 6.992 -20.271 -10.744 1.00 96.62 107 ALA A N 1
ATOM 819 C CA . ALA A 1 107 ? 5.684 -20.921 -10.753 1.00 96.62 107 ALA A CA 1
ATOM 820 C C . ALA A 1 107 ? 4.619 -20.031 -10.090 1.00 96.62 107 ALA A C 1
ATOM 822 O O . ALA A 1 107 ? 4.899 -19.308 -9.134 1.00 96.62 107 ALA A O 1
ATOM 823 N N . TRP A 1 108 ? 3.385 -20.092 -10.593 1.00 97.81 108 TRP A N 1
ATOM 824 C CA . TRP A 1 108 ? 2.318 -19.188 -10.167 1.00 97.81 108 TRP A CA 1
ATOM 825 C C . TRP A 1 108 ? 1.075 -19.956 -9.732 1.00 97.81 108 TRP A C 1
ATOM 827 O O . TRP A 1 108 ? 0.272 -20.372 -10.560 1.00 97.81 108 TRP A O 1
ATOM 837 N N . GLY A 1 109 ? 0.940 -20.144 -8.420 1.00 95.62 109 GLY A N 1
ATOM 838 C CA . GLY A 1 109 ? -0.214 -20.778 -7.767 1.00 95.62 109 GLY A CA 1
ATOM 839 C C . GLY A 1 109 ? -1.062 -19.789 -6.966 1.00 95.62 109 GLY A C 1
ATOM 840 O O . GLY A 1 109 ? -1.597 -20.142 -5.920 1.00 95.62 109 GLY A O 1
ATOM 841 N N . ARG A 1 110 ? -1.105 -18.523 -7.394 1.00 97.25 110 ARG A N 1
ATOM 842 C CA . ARG A 1 110 ? -1.770 -17.423 -6.681 1.00 97.25 110 ARG A CA 1
ATOM 843 C C . ARG A 1 110 ? -3.123 -17.109 -7.336 1.00 97.25 110 ARG A C 1
ATOM 845 O O . ARG A 1 110 ? -3.190 -17.141 -8.565 1.00 97.25 110 ARG A O 1
ATOM 852 N N . PRO A 1 111 ? -4.173 -16.751 -6.571 1.00 97.62 111 PRO A N 1
ATOM 853 C CA . PRO A 1 111 ? -5.519 -16.483 -7.093 1.00 97.62 111 PRO A CA 1
ATOM 854 C C . PRO A 1 111 ? -5.663 -15.086 -7.727 1.00 97.62 111 PRO A C 1
ATOM 856 O O . PRO A 1 111 ? -6.767 -14.593 -7.923 1.00 97.62 111 PRO A O 1
ATOM 859 N N . TYR A 1 112 ? -4.545 -14.437 -8.043 1.00 98.50 112 TYR A N 1
ATOM 860 C CA . TYR A 1 112 ? -4.459 -13.133 -8.689 1.00 98.50 112 TYR A CA 1
ATOM 861 C C . TYR A 1 112 ? -3.385 -13.181 -9.773 1.00 98.50 112 TYR A C 1
ATOM 863 O O . TYR A 1 112 ? -2.508 -14.046 -9.755 1.00 98.50 112 TYR A O 1
ATOM 871 N N . SER A 1 113 ? -3.439 -12.280 -10.751 1.00 98.50 113 SER A N 1
ATOM 872 C CA . SER A 1 113 ? -2.525 -12.333 -11.894 1.00 98.50 113 SER A CA 1
ATOM 873 C C . SER A 1 113 ? -1.126 -11.804 -11.551 1.00 98.50 113 SER A C 1
ATOM 875 O O . SER A 1 113 ? -0.942 -10.974 -10.658 1.00 98.50 113 SER A O 1
ATOM 877 N N . ARG A 1 114 ? -0.116 -12.236 -12.319 1.00 98.56 114 ARG A N 1
ATOM 878 C CA . ARG A 1 114 ? 1.233 -11.638 -12.278 1.00 98.56 114 ARG A CA 1
ATOM 879 C C . ARG A 1 114 ? 1.212 -10.147 -12.613 1.00 98.56 114 ARG A C 1
ATOM 881 O O . ARG A 1 114 ? 2.021 -9.386 -12.095 1.00 98.56 114 ARG A O 1
ATOM 888 N N . GLU A 1 115 ? 0.287 -9.740 -13.477 1.00 98.25 115 GLU A N 1
ATOM 889 C CA . GLU A 1 115 ? 0.083 -8.340 -13.836 1.00 98.25 115 GLU A CA 1
ATOM 890 C C . GLU A 1 115 ? -0.408 -7.527 -12.639 1.00 98.25 115 GLU A C 1
ATOM 892 O O . GLU A 1 115 ? 0.208 -6.520 -12.314 1.00 98.25 115 GLU A O 1
ATOM 897 N N . GLN A 1 116 ? -1.427 -8.005 -11.920 1.00 98.38 116 GLN A N 1
ATOM 898 C CA . GLN A 1 116 ? -1.890 -7.362 -10.690 1.00 98.38 116 GLN A CA 1
ATOM 899 C C . GLN A 1 116 ? -0.773 -7.299 -9.640 1.00 98.38 116 GLN A C 1
ATOM 901 O O . GLN A 1 116 ? -0.662 -6.324 -8.901 1.00 98.38 116 GLN A O 1
ATOM 906 N N . ALA A 1 117 ? 0.082 -8.320 -9.581 1.00 98.56 117 ALA A N 1
ATOM 907 C CA . ALA A 1 117 ? 1.220 -8.344 -8.674 1.00 98.56 117 ALA A CA 1
ATOM 908 C C . ALA A 1 117 ? 2.269 -7.270 -9.015 1.00 98.56 117 ALA A C 1
ATOM 910 O O . ALA A 1 117 ? 2.628 -6.479 -8.147 1.00 98.56 117 ALA A O 1
ATOM 911 N N . ALA A 1 118 ? 2.749 -7.236 -10.262 1.00 98.19 118 ALA A N 1
ATOM 912 C CA . ALA A 1 118 ? 3.936 -6.472 -10.653 1.00 98.19 118 ALA A CA 1
ATOM 913 C C . ALA A 1 118 ? 3.655 -5.130 -11.344 1.00 98.19 118 ALA A C 1
ATOM 915 O O . ALA A 1 118 ? 4.510 -4.247 -11.302 1.00 98.19 118 ALA A O 1
ATOM 916 N N . PHE A 1 119 ? 2.495 -4.973 -11.977 1.00 98.50 119 PHE A N 1
ATOM 917 C CA . PHE A 1 119 ? 2.109 -3.797 -12.759 1.00 98.50 119 PHE A CA 1
ATOM 918 C C . PHE A 1 119 ? 0.696 -3.320 -12.386 1.00 98.50 119 PHE A C 1
ATOM 920 O O . PHE A 1 119 ? -0.158 -3.205 -13.267 1.00 98.50 119 PHE A O 1
ATOM 927 N N . PRO A 1 120 ? 0.423 -3.036 -11.097 1.00 98.38 120 PRO A N 1
ATOM 928 C CA . PRO A 1 120 ? -0.928 -2.711 -10.649 1.00 98.38 120 PRO A CA 1
ATOM 929 C C . PRO A 1 120 ? -1.441 -1.361 -11.173 1.00 98.38 120 PRO A C 1
ATOM 931 O O . PRO A 1 120 ? -2.636 -1.106 -11.117 1.00 98.38 120 PRO A O 1
ATOM 934 N N . ALA A 1 121 ? -0.569 -0.499 -11.708 1.00 98.31 121 ALA A N 1
ATOM 935 C CA . ALA A 1 121 ? -0.955 0.805 -12.232 1.00 98.31 121 ALA A CA 1
ATOM 936 C C . ALA A 1 121 ? -0.194 1.185 -13.519 1.00 98.31 121 ALA A C 1
ATOM 938 O O . ALA A 1 121 ? 0.920 0.697 -13.739 1.00 98.31 121 ALA A O 1
ATOM 939 N N . PRO A 1 122 ? -0.744 2.083 -14.366 1.00 98.00 122 PRO A N 1
ATOM 940 C CA . PRO A 1 122 ? -0.126 2.466 -15.639 1.00 98.00 122 PRO A CA 1
ATOM 941 C C . PRO A 1 122 ? 1.294 3.034 -15.506 1.00 98.00 122 PRO A C 1
ATOM 943 O O . PRO A 1 122 ? 2.179 2.625 -16.252 1.00 98.00 122 PRO A O 1
ATOM 946 N N . TRP A 1 123 ? 1.554 3.888 -14.508 1.00 98.44 123 TRP A N 1
ATOM 947 C CA . TRP A 1 123 ? 2.885 4.479 -14.293 1.00 98.44 123 TRP A CA 1
ATOM 948 C C . TRP A 1 123 ? 3.958 3.430 -13.967 1.00 98.44 123 TRP A C 1
ATOM 950 O O . TRP A 1 123 ? 5.123 3.589 -14.323 1.00 98.44 123 TRP A O 1
ATOM 960 N N . VAL A 1 124 ? 3.562 2.307 -13.358 1.00 98.38 124 VAL A N 1
ATOM 961 C CA . VAL A 1 124 ? 4.468 1.185 -13.075 1.00 98.38 124 VAL A CA 1
ATOM 962 C C . VAL A 1 124 ? 4.901 0.488 -14.369 1.00 98.38 124 VAL A C 1
ATOM 964 O O . VAL A 1 124 ? 6.012 -0.034 -14.444 1.00 98.38 124 VAL A O 1
ATOM 967 N N . ARG A 1 125 ? 4.050 0.485 -15.406 1.00 96.50 125 ARG A N 1
ATOM 968 C CA . ARG A 1 125 ? 4.393 -0.058 -16.733 1.00 96.50 125 ARG A CA 1
ATOM 969 C C . ARG A 1 125 ? 5.384 0.827 -17.472 1.00 96.50 125 ARG A C 1
ATOM 971 O O . ARG A 1 125 ? 6.229 0.305 -18.190 1.00 96.50 125 ARG A O 1
ATOM 978 N N . GLU A 1 126 ? 5.283 2.139 -17.291 1.00 97.12 126 GLU A N 1
ATOM 979 C CA . GLU A 1 126 ? 6.221 3.092 -17.884 1.00 97.12 126 GLU A CA 1
ATOM 980 C C . GLU A 1 126 ? 7.608 2.974 -17.247 1.00 97.12 126 GLU A C 1
ATOM 982 O O . GLU A 1 126 ? 8.619 3.008 -17.949 1.00 97.12 126 GLU A O 1
ATOM 987 N N . ARG A 1 127 ? 7.666 2.834 -15.914 1.00 97.06 127 ARG A N 1
ATOM 988 C CA . ARG A 1 127 ? 8.917 2.751 -15.150 1.00 97.06 127 ARG A CA 1
ATOM 989 C C . ARG A 1 127 ? 8.771 1.800 -13.962 1.00 97.06 127 ARG A C 1
ATOM 991 O O . ARG A 1 127 ? 8.334 2.195 -12.883 1.00 97.06 127 ARG A O 1
ATOM 998 N N . LYS A 1 128 ? 9.184 0.542 -14.138 1.00 98.31 128 LYS A N 1
ATOM 999 C CA . LYS A 1 128 ? 9.166 -0.458 -13.061 1.00 98.31 128 LYS A CA 1
ATOM 1000 C C . LYS A 1 128 ? 10.438 -0.387 -12.220 1.00 98.31 128 LYS A C 1
ATOM 1002 O O . LYS A 1 128 ? 11.521 -0.712 -12.702 1.00 98.31 128 LYS A O 1
ATOM 1007 N N . PHE A 1 129 ? 10.283 -0.066 -10.939 1.00 98.56 129 PHE A N 1
ATOM 1008 C CA . PHE A 1 129 ? 11.283 -0.371 -9.919 1.00 98.56 129 PHE A CA 1
ATOM 1009 C C . PHE A 1 129 ? 10.992 -1.752 -9.319 1.00 98.56 129 PHE A C 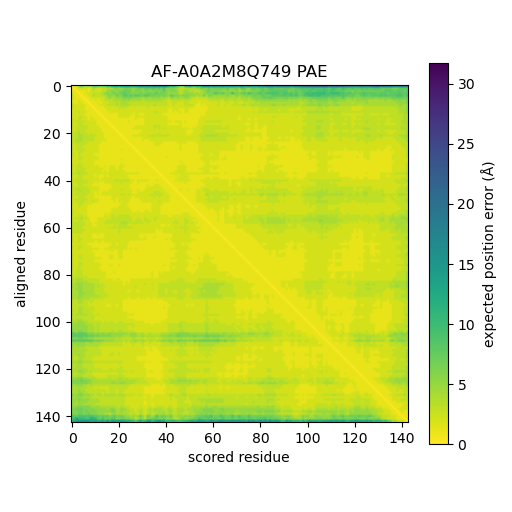1
ATOM 1011 O O . PHE A 1 129 ? 9.853 -2.043 -8.945 1.00 98.56 129 PHE A O 1
ATOM 1018 N N . TRP A 1 130 ? 12.000 -2.622 -9.257 1.00 98.50 130 TRP A N 1
ATOM 1019 C CA . TRP A 1 130 ? 11.851 -3.977 -8.725 1.00 98.50 130 TRP A CA 1
ATOM 1020 C C . TRP A 1 130 ? 12.323 -4.057 -7.272 1.00 98.50 130 TRP A C 1
ATOM 1022 O O . TRP A 1 130 ? 13.483 -3.748 -6.998 1.00 98.50 130 TRP A O 1
ATOM 1032 N N . PRO A 1 131 ? 11.479 -4.550 -6.349 1.00 98.38 131 PRO A N 1
ATOM 1033 C CA . PRO A 1 131 ? 11.948 -5.022 -5.054 1.00 98.38 131 PRO A CA 1
ATOM 1034 C C . PRO A 1 131 ? 12.968 -6.152 -5.254 1.00 98.38 131 PRO A C 1
ATOM 1036 O O . PRO A 1 131 ? 12.709 -7.105 -5.994 1.00 98.38 131 PRO A O 1
ATOM 1039 N N . TYR A 1 132 ? 14.132 -6.044 -4.610 1.00 97.38 132 TYR A N 1
ATOM 1040 C CA . TYR A 1 132 ? 15.224 -7.014 -4.767 1.00 97.38 132 TYR A CA 1
ATOM 1041 C C . TYR A 1 132 ? 15.014 -8.300 -3.965 1.00 97.38 132 TYR A C 1
ATOM 1043 O O . TYR A 1 132 ? 15.484 -9.363 -4.366 1.00 97.38 132 TYR A O 1
ATOM 1051 N N . VAL A 1 133 ? 14.296 -8.214 -2.847 1.00 98.06 133 VAL A N 1
ATOM 1052 C CA . VAL A 1 133 ? 13.990 -9.345 -1.969 1.00 98.06 133 VAL A CA 1
ATOM 1053 C C . VAL A 1 133 ? 12.501 -9.376 -1.655 1.00 98.06 133 VAL A C 1
ATOM 1055 O O . VAL A 1 133 ? 11.823 -8.347 -1.695 1.00 98.06 133 VAL A O 1
ATOM 1058 N N . SER A 1 134 ? 11.994 -10.575 -1.376 1.00 96.62 134 SER A N 1
ATOM 1059 C CA . SER A 1 134 ? 10.641 -10.763 -0.852 1.00 96.62 134 SER A CA 1
ATOM 1060 C C . SER A 1 134 ? 10.544 -10.203 0.571 1.00 96.62 134 SER A C 1
ATOM 1062 O O . SER A 1 134 ? 11.523 -9.703 1.128 1.00 96.62 134 SER A O 1
ATOM 1064 N N . ARG A 1 135 ? 9.354 -10.283 1.174 1.00 97.69 135 ARG A N 1
ATOM 1065 C CA . ARG A 1 135 ? 9.126 -9.802 2.539 1.00 97.69 135 ARG A CA 1
ATOM 1066 C C . ARG A 1 135 ? 10.157 -10.390 3.511 1.00 97.69 135 ARG A C 1
ATOM 1068 O O . ARG A 1 135 ? 10.358 -11.600 3.545 1.00 97.69 135 ARG A O 1
ATOM 1075 N N . ILE A 1 136 ? 10.795 -9.503 4.270 1.00 97.69 136 ILE A N 1
ATOM 1076 C CA . ILE A 1 136 ? 11.798 -9.844 5.280 1.00 97.69 136 ILE A CA 1
ATOM 1077 C C . ILE A 1 136 ? 11.101 -10.495 6.478 1.00 97.69 136 ILE A C 1
ATOM 1079 O O . ILE A 1 136 ? 10.044 -10.031 6.906 1.00 97.69 136 ILE A O 1
ATOM 1083 N N . ASP A 1 137 ? 11.707 -11.551 7.019 1.00 95.44 137 ASP A N 1
ATOM 1084 C CA . ASP A 1 137 ? 11.344 -12.100 8.324 1.00 95.44 137 ASP A CA 1
ATOM 1085 C C . ASP A 1 137 ? 12.107 -11.332 9.407 1.00 95.44 137 ASP A C 1
ATOM 1087 O O . ASP A 1 137 ? 13.300 -11.553 9.624 1.00 95.44 137 ASP A O 1
ATOM 1091 N N . ASN A 1 138 ? 11.419 -10.389 10.051 1.00 91.75 138 ASN A N 1
ATOM 1092 C CA . ASN A 1 138 ? 12.026 -9.524 11.060 1.00 91.75 138 ASN A CA 1
ATOM 1093 C C . ASN A 1 138 ? 12.462 -10.319 12.304 1.00 91.75 138 ASN A C 1
ATOM 1095 O O . ASN A 1 138 ? 13.482 -10.006 12.902 1.00 91.75 138 ASN A O 1
ATOM 1099 N N . VAL A 1 139 ? 11.712 -11.360 12.686 1.00 94.19 139 VAL A N 1
ATOM 1100 C CA . VAL A 1 139 ? 11.956 -12.104 13.933 1.00 94.19 139 VAL A CA 1
ATOM 1101 C C . VAL A 1 139 ? 13.129 -13.065 13.779 1.00 94.19 139 VAL A C 1
ATOM 1103 O O . VAL A 1 139 ? 13.866 -13.285 14.737 1.00 94.19 139 VAL A O 1
ATOM 1106 N N . TYR A 1 140 ? 13.308 -13.652 12.594 1.00 94.81 140 TYR A N 1
ATOM 1107 C CA . TYR A 1 140 ? 14.399 -14.594 12.349 1.00 94.81 140 TYR A CA 1
ATOM 1108 C C . TYR A 1 140 ? 15.784 -13.951 12.495 1.00 94.81 140 TYR A C 1
ATOM 1110 O O . TYR A 1 140 ? 16.702 -14.619 12.950 1.00 94.81 140 TYR A O 1
ATOM 1118 N N . GLY A 1 141 ? 15.939 -12.674 12.129 1.00 92.62 141 GLY A N 1
ATOM 1119 C CA . GLY A 1 141 ? 17.225 -11.973 12.219 1.00 92.62 141 GLY A CA 1
ATOM 1120 C C . GLY A 1 141 ? 17.653 -11.594 13.641 1.00 92.62 141 GLY A C 1
ATOM 1121 O O . GLY A 1 141 ? 18.849 -11.474 13.893 1.00 92.62 141 GLY A O 1
ATOM 1122 N N . ASP A 1 142 ? 16.692 -11.422 14.552 1.00 92.44 142 ASP A N 1
ATOM 1123 C CA . ASP A 1 142 ?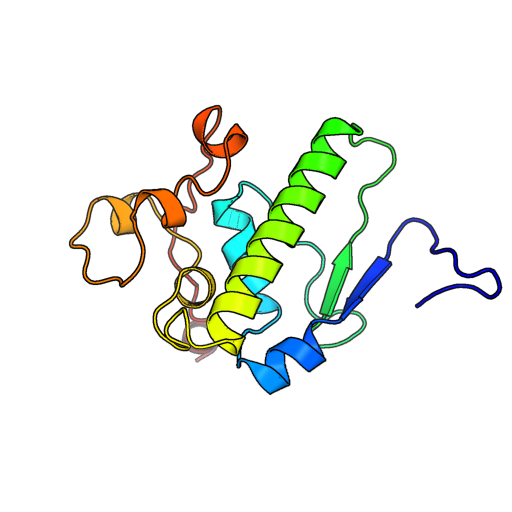 16.942 -11.057 15.955 1.00 92.44 142 ASP A CA 1
ATOM 1124 C C . ASP A 1 142 ? 1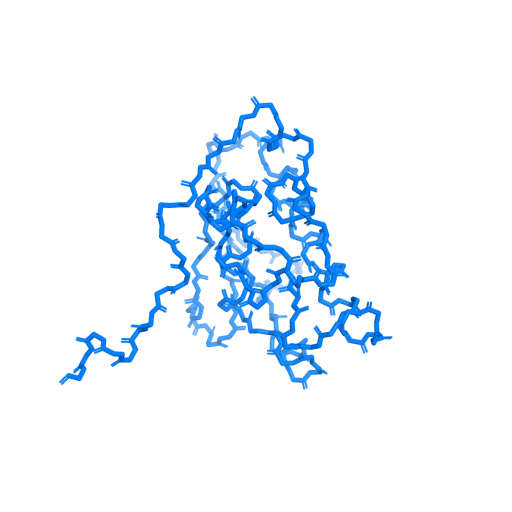7.218 -12.275 16.857 1.00 92.44 142 ASP A C 1
ATOM 1126 O O . ASP A 1 142 ? 17.671 -12.115 17.993 1.00 92.44 142 ASP A O 1
ATOM 1130 N N . ARG A 1 143 ? 16.896 -13.485 16.381 1.00 85.38 143 ARG A N 1
ATOM 1131 C CA . ARG A 1 143 ? 17.120 -14.756 17.085 1.00 85.38 143 ARG A CA 1
ATOM 1132 C C . ARG A 1 143 ? 18.512 -15.310 16.816 1.00 85.38 143 ARG A C 1
ATOM 1134 O O . ARG A 1 143 ? 19.079 -15.871 17.780 1.00 85.38 143 ARG A O 1
#

InterPro domains:
  IPR015422 Pyridoxal phosphate-dependent transferase, small domain [G3DSA:3.90.1150.10] (1-104)
  IPR015424 Pyridoxal phosphate-dependent transferase [SSF53383] (7-143)
  IPR020581 Glycine cleavage system P protein [PTHR11773] (1-143)
  IPR049316 Glycine dehydrogenase, C-terminal domain [PF21478] (1-99)

Secondary structure (DSSP, 8-state):
---TTS---S-EEEE-HHHHHHH---HHHHHHHHHHTT----EES-SSTTEEEE---SSS-HHHHHHHHHHHHHHHHHHHHHHTTSS-SSSSHHHH-S--HHHHHS----SS-HHHHH--SHHHHHSPPPPSSS---HHHHH-

Solvent-accessible surface area (backbone atoms only — not comparable to full-atom values): 8325 Å² total; per-residue (Å²): 115,61,48,99,86,71,44,62,79,79,46,48,61,49,82,38,50,70,54,21,74,69,40,68,52,44,45,64,30,52,37,29,33,33,36,32,63,61,38,82,54,59,48,68,39,46,97,47,75,45,19,39,31,45,64,71,66,89,84,56,52,70,71,55,54,49,51,53,52,49,48,52,53,50,51,49,51,54,51,48,29,31,58,72,67,75,34,53,75,74,60,40,65,45,71,57,23,28,54,17,66,68,61,66,74,44,85,84,93,60,92,61,55,66,53,62,47,54,43,65,43,72,68,26,69,78,55,73,63,70,45,89,56,58,68,79,66,72,67,70,78,77,105

Foldseek 3Di:
DAPPVRHDDQKDKDACVVLCVQQVQFQVLLQLLVVLLVDHFADACPPHHRMGMDGPDPPDDPVVVVSSVVSVVVVVVQSVCRNVVVAPSCQGLSNWGPQAPVNLPDDDPGPDDSCCNRPVDPVCVVPPDGDPDTDDDPVVVVD

Mean predicted aligned error: 2.52 Å

Nearest PDB structures (foldseek):
  4lhd-assembly1_B  TM=9.950E-01  e=1.492E-18  Synechocystis sp. PCC 6803 substr. Kazusa
  4lhd-assembly1_A  TM=9.949E-01  e=1.938E-18  Synechocystis sp. PCC 6803 substr. Kazusa
  4lhc-assembly1_B  TM=9.866E-01  e=2.358E-18  Synechocystis sp. PCC 6803 substr. Kazusa
  4lgl-assembly1_B  TM=9.927E-01  e=3.727E-18  Synechocystis sp. PCC 6803 substr. Kazusa
  6i33-assembly1_B  TM=9.922E-01  e=1.210E-17  Homo sapiens

Radius of gyration: 15.85 Å; Cα contacts (8 Å, |Δi|>4): 189; chains: 1; bounding box: 33×45×35 Å

pLDDT: mean 97.64, std 2.25, range [80.25, 98.88]